Protein AF-A0A1D6I5N0-F1 (afdb_monomer)

Radius of gyration: 16.63 Å; Cα contacts (8 Å, |Δi|>4): 41; chains: 1; bounding box: 41×22×48 Å

Solvent-accessible surface area (backbone atoms only — not comparable to full-atom values): 6029 Å² total; per-residue (Å²): 113,71,64,60,56,51,49,51,54,36,38,55,37,42,53,52,43,53,56,49,72,70,42,91,66,63,79,45,93,53,95,62,36,70,55,56,53,55,49,45,56,52,30,53,60,44,45,72,43,45,65,64,52,48,53,55,53,49,54,50,50,53,54,51,21,68,77,64,78,44,85,81,82,66,100,58,97,73,56,73,75,63,68,77,69,83,59,100,53,94,58,72,81,79,79,79,126

pLDDT: mean 76.11, std 17.7, range [29.7, 95.38]

Mean predicted aligned error: 9.41 Å

Nearest PDB structures (foldseek):
  4j2c-assembly2_C  TM=4.447E-01  e=4.696E+00  Homo sapiens

Structure (mmCIF, N/CA/C/O backbone):
data_AF-A0A1D6I5N0-F1
#
_entry.id   AF-A0A1D6I5N0-F1
#
loop_
_atom_site.group_PDB
_atom_site.id
_atom_site.type_symbol
_atom_site.label_atom_id
_atom_site.label_alt_id
_atom_site.label_comp_id
_atom_site.label_asym_id
_atom_site.label_entity_id
_atom_site.label_seq_id
_atom_site.pdbx_PDB_ins_code
_atom_site.Cartn_x
_atom_site.Cartn_y
_atom_site.Cartn_z
_atom_site.occupancy
_atom_site.B_iso_or_equiv
_atom_site.auth_seq_id
_atom_site.auth_comp_id
_atom_site.auth_asym_id
_atom_site.auth_atom_id
_atom_site.pdbx_PDB_model_num
ATOM 1 N N . MET A 1 1 ? -15.436 -5.577 4.703 1.00 58.94 1 MET A N 1
ATOM 2 C CA . MET A 1 1 ? -14.120 -6.231 4.534 1.00 58.94 1 MET A CA 1
ATOM 3 C C . MET A 1 1 ? -13.232 -5.539 3.495 1.00 58.94 1 MET A C 1
ATOM 5 O O . MET A 1 1 ? -12.026 -5.488 3.687 1.00 58.94 1 MET A O 1
ATOM 9 N N . ASP A 1 2 ? -13.793 -4.877 2.478 1.00 81.75 2 ASP A N 1
ATOM 10 C CA . ASP A 1 2 ? -13.030 -4.269 1.364 1.00 81.75 2 ASP A CA 1
ATOM 11 C C . ASP A 1 2 ? -11.999 -3.187 1.725 1.00 81.75 2 ASP A C 1
ATOM 13 O O . ASP A 1 2 ? -11.142 -2.853 0.914 1.00 81.75 2 ASP A O 1
ATOM 17 N N . ARG A 1 3 ? -12.085 -2.559 2.903 1.00 81.81 3 ARG A N 1
ATOM 18 C CA . ARG A 1 3 ? -11.104 -1.543 3.339 1.00 81.81 3 ARG A CA 1
ATOM 19 C C . ARG A 1 3 ? -9.812 -2.180 3.833 1.00 81.81 3 ARG A C 1
ATOM 21 O O . ARG A 1 3 ? -8.742 -1.744 3.432 1.00 81.81 3 ARG A O 1
ATOM 28 N N . ILE A 1 4 ? -9.939 -3.249 4.618 1.00 80.81 4 ILE A N 1
ATOM 29 C CA . ILE A 1 4 ? -8.804 -4.044 5.092 1.00 80.81 4 ILE A CA 1
ATOM 30 C C . ILE A 1 4 ? -8.102 -4.680 3.891 1.00 80.81 4 ILE A C 1
ATOM 32 O O . ILE A 1 4 ? -6.898 -4.526 3.753 1.00 80.81 4 ILE A O 1
ATOM 36 N N . ASN A 1 5 ? -8.852 -5.272 2.955 1.00 85.06 5 ASN A N 1
ATOM 37 C CA . ASN A 1 5 ? -8.270 -5.852 1.736 1.00 85.06 5 ASN A CA 1
ATOM 38 C C . ASN A 1 5 ? -7.509 -4.816 0.890 1.00 85.06 5 ASN A C 1
ATOM 40 O O . ASN A 1 5 ? -6.444 -5.114 0.361 1.00 85.06 5 ASN A O 1
ATOM 44 N N . ARG A 1 6 ? -8.026 -3.582 0.786 1.00 87.75 6 ARG A N 1
ATOM 45 C CA . ARG A 1 6 ? -7.330 -2.481 0.099 1.00 87.75 6 ARG A CA 1
ATOM 46 C C . ARG A 1 6 ? -6.047 -2.058 0.808 1.00 87.75 6 ARG A C 1
ATOM 48 O O . ARG A 1 6 ? -5.065 -1.776 0.133 1.00 87.75 6 ARG A O 1
ATOM 55 N N . TRP A 1 7 ? -6.065 -2.009 2.136 1.00 86.62 7 TRP A N 1
ATOM 56 C CA . TRP A 1 7 ? -4.880 -1.701 2.930 1.00 86.62 7 TRP A CA 1
ATOM 57 C C . TRP A 1 7 ? -3.824 -2.812 2.822 1.00 86.62 7 TRP A C 1
ATOM 59 O O . TRP A 1 7 ? -2.667 -2.508 2.558 1.00 86.62 7 TRP A O 1
ATOM 69 N N . ILE A 1 8 ? -4.227 -4.087 2.887 1.00 85.56 8 ILE A N 1
ATOM 70 C CA . ILE A 1 8 ? -3.331 -5.236 2.673 1.00 85.56 8 ILE A CA 1
ATOM 71 C C . ILE A 1 8 ? -2.684 -5.168 1.285 1.00 85.56 8 ILE A C 1
ATOM 73 O O . ILE A 1 8 ? -1.467 -5.246 1.181 1.00 85.56 8 ILE A O 1
ATOM 77 N N . ALA A 1 9 ? -3.466 -4.925 0.230 1.00 89.06 9 ALA A N 1
ATOM 78 C CA . ALA A 1 9 ? -2.921 -4.784 -1.121 1.00 89.06 9 ALA A CA 1
ATOM 79 C C . ALA A 1 9 ? -1.950 -3.593 -1.256 1.00 89.06 9 ALA A C 1
ATOM 81 O O . ALA A 1 9 ? -0.992 -3.659 -2.021 1.00 89.06 9 ALA A O 1
ATOM 82 N N . ALA A 1 10 ? -2.176 -2.501 -0.516 1.00 89.75 10 ALA A N 1
ATOM 83 C CA . ALA A 1 10 ? -1.245 -1.375 -0.475 1.00 89.75 10 ALA A CA 1
ATOM 84 C C . ALA A 1 10 ? 0.073 -1.739 0.223 1.00 89.75 10 ALA A C 1
ATOM 86 O O . ALA A 1 10 ? 1.130 -1.327 -0.249 1.00 89.75 10 ALA A O 1
ATOM 87 N N . CYS A 1 11 ? 0.015 -2.543 1.287 1.00 87.44 11 CYS A N 1
ATOM 88 C CA . CYS A 1 11 ? 1.199 -3.092 1.943 1.00 87.44 11 CYS A CA 1
ATOM 89 C C . CYS A 1 11 ? 1.984 -4.052 1.037 1.00 87.44 11 CYS A C 1
ATOM 91 O O . CYS A 1 11 ? 3.210 -4.000 1.015 1.00 87.44 11 CYS A O 1
ATOM 93 N N . ASP A 1 12 ? 1.302 -4.892 0.255 1.00 89.25 12 ASP A N 1
ATOM 94 C CA . ASP A 1 12 ? 1.973 -5.797 -0.686 1.00 89.25 12 ASP A CA 1
ATOM 95 C C . ASP A 1 12 ? 2.702 -5.008 -1.799 1.00 89.25 12 ASP A C 1
ATOM 97 O O . ASP A 1 12 ? 3.817 -5.354 -2.191 1.00 89.25 12 ASP A O 1
ATOM 101 N N . GLU A 1 13 ? 2.120 -3.899 -2.276 1.00 92.25 13 GLU A N 1
ATOM 102 C CA . GLU A 1 13 ? 2.794 -2.988 -3.217 1.00 92.25 13 GLU A CA 1
ATOM 103 C C . GLU A 1 13 ? 3.940 -2.186 -2.570 1.00 92.25 13 GLU A C 1
ATOM 105 O O . GLU A 1 13 ? 4.906 -1.867 -3.264 1.00 92.25 13 GLU A O 1
ATOM 110 N N . GLU A 1 14 ? 3.865 -1.867 -1.270 1.00 89.69 14 GLU A N 1
ATOM 111 C CA . GLU A 1 14 ? 4.978 -1.268 -0.511 1.00 89.69 14 GLU A CA 1
ATOM 112 C C . GLU A 1 14 ? 6.185 -2.212 -0.485 1.00 89.69 14 GLU A C 1
ATOM 114 O O . GLU A 1 14 ? 7.283 -1.811 -0.871 1.00 89.69 14 GLU A O 1
ATOM 119 N N . ALA A 1 15 ? 5.966 -3.479 -0.118 1.00 88.12 15 ALA A N 1
ATOM 120 C CA . ALA A 1 15 ? 7.009 -4.502 -0.081 1.00 88.12 15 ALA A CA 1
ATOM 121 C C . ALA A 1 15 ? 7.643 -4.723 -1.462 1.00 88.12 15 ALA A C 1
ATOM 123 O O . ALA A 1 15 ? 8.866 -4.715 -1.602 1.00 88.12 15 ALA A O 1
ATOM 124 N N . TRP A 1 16 ? 6.817 -4.823 -2.509 1.00 93.19 16 TRP A N 1
ATOM 125 C CA . TRP A 1 16 ? 7.320 -4.938 -3.877 1.00 93.19 16 TRP A CA 1
ATOM 126 C C . TRP A 1 16 ? 8.160 -3.718 -4.296 1.00 93.19 16 TRP A C 1
ATOM 128 O O . TRP A 1 16 ? 9.176 -3.866 -4.975 1.00 93.19 16 TRP A O 1
ATOM 138 N N . LEU A 1 17 ? 7.753 -2.503 -3.909 1.00 92.38 17 LEU A N 1
ATOM 139 C CA . LEU A 1 17 ? 8.487 -1.276 -4.227 1.00 92.38 17 LEU A CA 1
ATOM 140 C C . LEU A 1 17 ? 9.838 -1.204 -3.497 1.00 92.38 17 LEU A C 1
ATOM 142 O O . LEU A 1 17 ? 10.809 -0.730 -4.088 1.00 92.38 17 LEU A O 1
ATOM 146 N N . GLU A 1 18 ? 9.902 -1.657 -2.244 1.00 90.25 18 GLU A N 1
ATOM 147 C CA . GLU A 1 18 ? 11.133 -1.775 -1.451 1.00 90.25 18 GLU A CA 1
ATOM 148 C C . GLU A 1 18 ? 12.136 -2.707 -2.151 1.00 90.25 18 GLU A C 1
ATOM 150 O O . GLU A 1 18 ? 13.247 -2.280 -2.474 1.00 90.25 18 GLU A O 1
ATOM 155 N N . GLU A 1 19 ? 11.714 -3.931 -2.491 1.00 90.06 19 GLU A N 1
ATOM 156 C CA . GLU A 1 19 ? 12.528 -4.902 -3.238 1.00 90.06 19 GLU A CA 1
ATOM 157 C C . GLU A 1 19 ? 12.990 -4.332 -4.584 1.00 90.06 19 GLU A C 1
ATOM 159 O O . GLU A 1 19 ? 14.168 -4.402 -4.942 1.00 90.06 19 GLU A O 1
ATOM 164 N N . TYR A 1 20 ? 12.071 -3.702 -5.321 1.00 90.31 20 TYR A N 1
ATOM 165 C CA . TYR A 1 20 ? 12.379 -3.088 -6.605 1.00 90.31 20 TYR A CA 1
ATOM 166 C C . TYR A 1 20 ? 13.423 -1.977 -6.478 1.00 90.31 20 TYR A C 1
ATOM 168 O O . TYR A 1 20 ? 14.311 -1.887 -7.320 1.00 90.31 20 TYR A O 1
ATOM 176 N N . ASN A 1 21 ? 13.353 -1.130 -5.446 1.00 90.19 21 ASN A N 1
ATOM 177 C CA . ASN A 1 21 ? 14.314 -0.042 -5.242 1.00 90.19 21 ASN A CA 1
ATOM 178 C C . ASN A 1 21 ? 15.731 -0.546 -4.924 1.00 90.19 21 ASN A C 1
ATOM 180 O O . ASN A 1 21 ? 16.688 0.169 -5.224 1.00 90.19 21 ASN A O 1
ATOM 184 N N . GLN A 1 22 ? 15.859 -1.747 -4.355 1.00 90.94 22 GLN A N 1
ATOM 185 C CA . GLN A 1 22 ? 17.140 -2.388 -4.046 1.00 90.94 22 GLN A CA 1
ATOM 186 C C . GLN A 1 22 ? 17.749 -3.132 -5.249 1.00 90.94 22 GLN A C 1
ATOM 188 O O . GLN A 1 22 ? 18.939 -3.445 -5.228 1.00 90.94 22 GLN A O 1
ATOM 193 N N . ASP A 1 23 ? 16.978 -3.389 -6.313 1.00 88.81 23 ASP A N 1
ATOM 194 C CA . ASP A 1 23 ? 17.465 -4.098 -7.499 1.00 88.81 23 ASP A CA 1
ATOM 195 C C . ASP A 1 23 ? 18.482 -3.248 -8.301 1.00 88.81 23 ASP A C 1
ATOM 197 O O . ASP A 1 23 ? 18.121 -2.220 -8.889 1.00 88.81 23 ASP A O 1
ATOM 201 N N . PRO A 1 24 ? 19.754 -3.680 -8.429 1.00 85.94 24 PRO A N 1
ATOM 202 C CA . PRO A 1 24 ? 20.755 -2.966 -9.223 1.00 85.94 24 PRO A CA 1
ATOM 203 C C . PRO A 1 24 ? 20.438 -2.945 -10.729 1.00 85.94 24 PRO A C 1
ATOM 205 O O . PRO A 1 24 ? 20.960 -2.104 -11.462 1.00 85.94 24 PRO A O 1
ATOM 208 N N . LYS A 1 25 ? 19.574 -3.842 -11.223 1.00 84.38 25 LYS A N 1
ATOM 209 C CA . LYS A 1 25 ? 19.160 -3.933 -12.634 1.00 84.38 25 LYS A CA 1
ATOM 210 C C . LYS A 1 25 ? 17.895 -3.132 -12.946 1.00 84.38 25 LYS A C 1
ATOM 212 O O . LYS A 1 25 ? 17.411 -3.181 -14.084 1.00 84.38 25 LYS A O 1
ATOM 217 N N . ARG A 1 26 ? 17.395 -2.340 -11.991 1.00 82.31 26 ARG A N 1
ATOM 218 C CA . ARG A 1 26 ? 16.165 -1.537 -12.090 1.00 82.31 26 ARG A CA 1
ATOM 219 C C . ARG A 1 26 ? 16.067 -0.650 -13.333 1.00 82.31 26 ARG A C 1
ATOM 221 O O . ARG A 1 26 ? 14.976 -0.408 -13.843 1.00 82.31 26 ARG A O 1
ATOM 228 N N . TYR A 1 27 ? 17.203 -0.163 -13.818 1.00 79.56 27 TYR A N 1
ATOM 229 C CA . TYR A 1 27 ? 17.294 0.713 -14.989 1.00 79.56 27 TYR A CA 1
ATOM 230 C C . TYR A 1 27 ? 17.842 0.018 -16.239 1.00 79.56 27 TYR A C 1
ATOM 232 O O . TYR A 1 27 ? 18.227 0.685 -17.197 1.00 79.56 27 TYR A O 1
ATOM 240 N N . SER A 1 28 ? 17.893 -1.316 -16.255 1.00 79.62 28 SER A N 1
ATOM 241 C CA . SER A 1 28 ? 18.328 -2.049 -17.442 1.00 79.62 28 SER A CA 1
ATOM 242 C C . SER A 1 28 ? 17.427 -1.718 -18.639 1.00 79.62 28 SER A C 1
ATOM 244 O O . SER A 1 28 ? 16.203 -1.736 -18.537 1.00 79.62 28 SER A O 1
ATOM 246 N N . ALA A 1 29 ? 18.018 -1.425 -19.800 1.00 71.06 29 ALA A N 1
ATOM 247 C CA . ALA A 1 29 ? 17.293 -1.068 -21.028 1.00 71.06 29 ALA A CA 1
ATOM 248 C C . ALA A 1 29 ? 16.634 -2.284 -21.725 1.00 71.06 29 ALA A C 1
ATOM 250 O O . ALA A 1 29 ? 16.468 -2.311 -22.944 1.00 71.06 29 ALA A O 1
ATOM 251 N N . GLY A 1 30 ? 16.290 -3.324 -20.960 1.00 77.19 30 GLY A N 1
ATOM 252 C CA . GLY A 1 30 ? 15.672 -4.545 -21.463 1.00 77.19 30 GLY A CA 1
ATOM 253 C C . GLY A 1 30 ? 14.196 -4.361 -21.831 1.00 77.19 30 GLY A C 1
ATOM 254 O O . GLY A 1 30 ? 13.505 -3.455 -21.352 1.00 77.19 30 GLY A O 1
ATOM 255 N N . ARG A 1 31 ? 13.673 -5.271 -22.664 1.00 78.12 31 ARG A N 1
ATOM 256 C CA . ARG A 1 31 ? 12.230 -5.349 -22.945 1.00 78.12 31 ARG A CA 1
ATOM 257 C C . ARG A 1 31 ? 11.477 -5.574 -21.627 1.00 78.12 31 ARG A C 1
ATOM 259 O O . ARG A 1 31 ? 11.699 -6.575 -20.962 1.00 78.12 31 ARG A O 1
ATOM 266 N N . GLY A 1 32 ? 10.606 -4.631 -21.259 1.00 81.88 32 GLY A N 1
ATOM 267 C CA . GLY A 1 32 ? 9.790 -4.690 -20.036 1.00 81.88 32 GLY A CA 1
ATOM 268 C C . GLY A 1 32 ? 10.186 -3.713 -18.920 1.00 81.88 32 GLY A C 1
ATOM 269 O O . GLY A 1 32 ? 9.391 -3.503 -18.009 1.00 81.88 32 GLY A O 1
ATOM 270 N N . ALA A 1 33 ? 11.331 -3.026 -19.010 1.00 85.81 33 ALA A N 1
ATOM 271 C CA . ALA A 1 33 ? 11.774 -2.087 -17.967 1.00 85.81 33 ALA A CA 1
ATOM 272 C C . ALA A 1 33 ? 10.778 -0.938 -17.705 1.00 85.81 33 ALA A C 1
ATOM 274 O O . ALA A 1 33 ? 10.498 -0.577 -16.563 1.00 85.81 33 ALA A O 1
ATOM 275 N N . HIS A 1 34 ? 10.156 -0.412 -18.763 1.00 88.44 34 HIS A N 1
ATOM 276 C CA . HIS A 1 34 ? 9.132 0.632 -18.658 1.00 88.44 34 HIS A CA 1
ATOM 277 C C . HIS A 1 34 ? 7.865 0.175 -17.905 1.00 88.44 34 HIS A C 1
ATOM 279 O O . HIS A 1 34 ? 7.177 1.007 -17.315 1.00 88.44 34 HIS A O 1
ATOM 285 N N . ILE A 1 35 ? 7.556 -1.129 -17.894 1.00 91.38 35 ILE A N 1
ATOM 286 C CA . ILE A 1 35 ? 6.408 -1.690 -17.164 1.00 91.38 35 ILE A CA 1
ATOM 287 C C . ILE A 1 35 ? 6.677 -1.609 -15.663 1.00 91.38 35 ILE A C 1
ATOM 289 O O . ILE A 1 35 ? 5.845 -1.090 -14.917 1.00 91.38 35 ILE A O 1
ATOM 293 N N . ASN A 1 36 ? 7.866 -2.042 -15.238 1.00 90.88 36 ASN A N 1
ATOM 294 C CA . ASN A 1 36 ? 8.283 -1.974 -13.841 1.00 90.88 36 ASN A CA 1
ATOM 295 C C . ASN A 1 36 ? 8.388 -0.522 -13.359 1.00 90.88 36 ASN A C 1
ATOM 297 O O . ASN A 1 36 ? 7.905 -0.202 -12.277 1.00 90.88 36 ASN A O 1
ATOM 301 N N . LEU A 1 37 ? 8.906 0.388 -14.193 1.00 91.12 37 LEU A N 1
ATOM 302 C CA . LEU A 1 37 ? 8.911 1.825 -13.891 1.00 91.12 37 LEU A CA 1
ATOM 303 C C . LEU A 1 37 ? 7.490 2.380 -13.696 1.00 91.12 37 LEU A C 1
ATOM 305 O O . LEU A 1 37 ? 7.242 3.105 -12.734 1.00 91.12 37 LEU A O 1
ATOM 309 N N . LYS A 1 38 ? 6.537 2.003 -14.558 1.00 93.06 38 LYS A N 1
ATOM 310 C CA . LYS A 1 38 ? 5.135 2.429 -14.438 1.00 93.06 38 LYS A CA 1
ATOM 311 C C . LYS A 1 38 ? 4.454 1.853 -13.193 1.00 93.06 38 LYS A C 1
ATOM 313 O O . LYS A 1 38 ? 3.643 2.547 -12.579 1.00 93.06 38 LYS A O 1
ATOM 318 N N . ARG A 1 39 ? 4.760 0.606 -12.814 1.00 94.94 39 ARG A N 1
ATOM 319 C CA . ARG A 1 39 ? 4.267 0.002 -11.565 1.00 94.94 39 ARG A CA 1
ATOM 320 C C . ARG A 1 39 ? 4.846 0.716 -10.348 1.00 94.94 39 ARG A C 1
ATOM 322 O O . ARG A 1 39 ? 4.076 1.096 -9.477 1.00 94.94 39 ARG A O 1
ATOM 329 N N . ALA A 1 40 ? 6.149 0.990 -10.336 1.00 94.12 40 ALA A N 1
ATOM 330 C CA . ALA A 1 40 ? 6.809 1.698 -9.241 1.00 94.12 40 ALA A CA 1
ATOM 331 C C . ALA A 1 40 ? 6.217 3.085 -8.993 1.00 94.12 40 ALA A C 1
ATOM 333 O O . ALA A 1 40 ? 6.000 3.465 -7.846 1.00 94.12 40 ALA A O 1
ATOM 334 N N . GLU A 1 41 ? 5.883 3.820 -10.052 1.00 95.38 41 GLU A N 1
ATOM 335 C CA . GLU A 1 41 ? 5.232 5.119 -9.894 1.00 95.38 41 GLU A CA 1
ATOM 336 C C . GLU A 1 41 ? 3.839 5.001 -9.259 1.00 95.38 41 GLU A C 1
ATOM 338 O O . GLU A 1 41 ? 3.499 5.735 -8.330 1.00 95.38 41 GLU A O 1
ATOM 343 N N . LYS A 1 42 ? 3.042 4.018 -9.691 1.00 95.25 42 LYS A N 1
ATOM 344 C CA . LYS A 1 42 ? 1.740 3.739 -9.071 1.00 95.25 42 LYS A CA 1
ATOM 345 C C . LYS A 1 42 ? 1.878 3.300 -7.612 1.00 95.25 42 LYS A C 1
ATOM 347 O O . LYS A 1 42 ? 1.104 3.767 -6.777 1.00 95.25 42 LYS A O 1
ATOM 352 N N . ALA A 1 43 ? 2.854 2.443 -7.315 1.00 93.69 43 ALA A N 1
ATOM 353 C CA . ALA A 1 43 ? 3.126 1.955 -5.970 1.00 93.69 43 ALA A CA 1
ATOM 354 C C . ALA A 1 43 ? 3.480 3.115 -5.031 1.00 93.69 43 ALA A C 1
ATOM 356 O O . ALA A 1 43 ? 2.870 3.237 -3.978 1.00 93.69 43 ALA A O 1
ATOM 357 N N . ARG A 1 44 ? 4.336 4.062 -5.444 1.00 93.75 44 ARG A N 1
ATOM 358 C CA . ARG A 1 44 ? 4.661 5.262 -4.641 1.00 93.75 44 ARG A CA 1
ATOM 359 C C . ARG A 1 44 ? 3.430 6.086 -4.269 1.00 93.75 44 ARG A C 1
ATOM 361 O O . ARG A 1 44 ? 3.286 6.515 -3.125 1.00 93.75 44 ARG A O 1
ATOM 368 N N . ILE A 1 45 ? 2.524 6.298 -5.225 1.00 94.44 45 ILE A N 1
ATOM 369 C CA . ILE A 1 45 ? 1.271 7.026 -4.981 1.00 94.44 45 ILE A CA 1
ATOM 370 C C . ILE A 1 45 ? 0.388 6.268 -3.983 1.00 94.44 45 ILE A C 1
ATOM 372 O O . ILE A 1 45 ? -0.279 6.898 -3.159 1.00 94.44 45 ILE A O 1
ATOM 376 N N . LEU A 1 46 ? 0.358 4.937 -4.066 1.00 91.25 46 LEU A N 1
ATOM 377 C CA . LEU A 1 46 ? -0.424 4.086 -3.174 1.00 91.25 46 LEU A CA 1
ATOM 378 C C . LEU A 1 46 ? 0.168 4.044 -1.759 1.00 91.25 46 LEU A C 1
ATOM 380 O O . LEU A 1 46 ? -0.573 4.266 -0.805 1.00 91.25 46 LEU A O 1
ATOM 384 N N . VAL A 1 47 ? 1.487 3.877 -1.633 1.00 88.44 47 VAL A N 1
ATOM 385 C CA . VAL A 1 47 ? 2.231 3.904 -0.363 1.00 88.44 47 VAL A CA 1
ATOM 386 C C . VAL A 1 47 ? 1.989 5.214 0.379 1.00 88.44 47 VAL A C 1
ATOM 388 O O . VAL A 1 47 ? 1.642 5.212 1.557 1.00 88.44 47 VAL A O 1
ATOM 391 N N . ARG A 1 48 ? 2.006 6.351 -0.330 1.00 89.00 48 ARG A N 1
ATOM 392 C CA . ARG A 1 48 ? 1.694 7.661 0.267 1.00 89.00 48 ARG A CA 1
ATOM 393 C C . ARG A 1 48 ? 0.286 7.744 0.877 1.00 89.00 48 ARG A C 1
ATOM 395 O O . ARG A 1 48 ? 0.036 8.603 1.716 1.00 89.00 48 ARG A O 1
ATOM 402 N N . LYS A 1 49 ? -0.653 6.892 0.453 1.00 90.12 49 LYS A N 1
ATOM 403 C CA . LYS A 1 49 ? -2.027 6.852 0.982 1.00 90.12 49 LYS A CA 1
ATOM 404 C C . LYS A 1 49 ? -2.185 5.908 2.175 1.00 90.12 49 LYS A C 1
ATOM 406 O O . LYS A 1 49 ? -3.213 5.999 2.845 1.00 90.12 49 LYS A O 1
ATOM 411 N N . ILE A 1 50 ? -1.212 5.042 2.459 1.00 86.00 50 ILE A N 1
ATOM 412 C CA . ILE A 1 50 ? -1.284 4.061 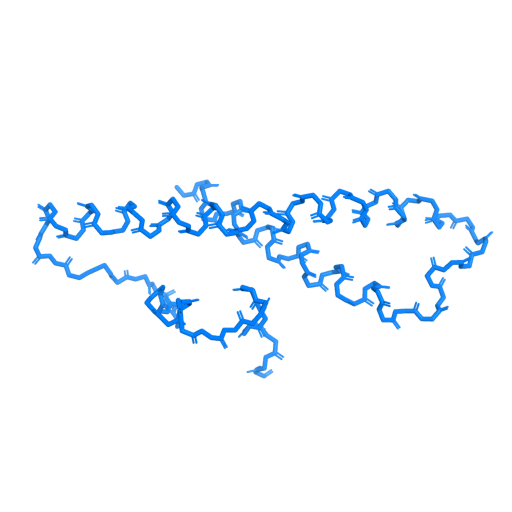3.552 1.00 86.00 50 ILE A CA 1
ATOM 413 C C . ILE A 1 50 ? -1.622 4.711 4.908 1.00 86.00 50 ILE A C 1
ATOM 415 O O . ILE A 1 50 ? -2.568 4.223 5.529 1.00 86.00 50 ILE A O 1
ATOM 419 N N . PRO A 1 51 ? -0.988 5.827 5.340 1.00 85.81 51 PRO A N 1
ATOM 420 C CA . PRO A 1 51 ? -1.331 6.473 6.611 1.00 85.81 51 PRO A CA 1
ATOM 421 C C . PRO A 1 51 ? -2.823 6.810 6.717 1.00 85.81 51 PRO A C 1
ATOM 423 O O . PRO A 1 51 ? -3.486 6.436 7.675 1.00 85.81 51 PRO A O 1
ATOM 426 N N . SER A 1 52 ? -3.400 7.394 5.662 1.00 87.75 52 SER A N 1
ATOM 427 C CA . SER A 1 52 ? -4.826 7.748 5.652 1.00 87.75 52 SER A CA 1
ATOM 428 C C . SER A 1 52 ? -5.766 6.535 5.696 1.00 87.75 52 SER A C 1
ATOM 430 O O . SER A 1 52 ? -6.862 6.620 6.247 1.00 87.75 52 SER A O 1
ATOM 432 N N . MET A 1 53 ? -5.360 5.398 5.117 1.00 86.69 53 MET A N 1
ATOM 433 C CA . MET A 1 53 ? -6.137 4.156 5.187 1.00 86.69 53 MET A CA 1
ATOM 434 C C . MET A 1 53 ? -6.104 3.568 6.596 1.00 86.69 53 MET A C 1
ATOM 436 O O . MET A 1 53 ? -7.129 3.101 7.087 1.00 86.69 53 MET A O 1
ATOM 440 N N . VAL A 1 54 ? -4.939 3.618 7.240 1.00 83.38 54 VAL A N 1
ATOM 441 C CA . VAL A 1 54 ? -4.747 3.208 8.631 1.00 83.38 54 VAL A CA 1
ATOM 442 C C . VAL A 1 54 ? -5.590 4.062 9.570 1.00 83.38 54 VAL A C 1
ATOM 444 O O . VAL A 1 54 ? -6.339 3.504 10.368 1.00 83.38 54 VAL A O 1
ATOM 447 N N . ASP A 1 55 ? -5.548 5.386 9.432 1.00 83.62 55 ASP A N 1
ATOM 448 C CA . ASP A 1 55 ? -6.325 6.297 10.275 1.00 83.62 55 ASP A CA 1
ATOM 449 C C . ASP A 1 55 ? -7.835 6.017 10.168 1.00 83.62 55 ASP A C 1
ATOM 451 O O . ASP A 1 55 ? -8.541 5.964 11.176 1.00 83.62 55 ASP A O 1
ATOM 455 N N . ASP A 1 56 ? -8.353 5.772 8.957 1.00 86.94 56 ASP A N 1
ATOM 456 C CA . ASP A 1 56 ? -9.759 5.385 8.752 1.00 86.9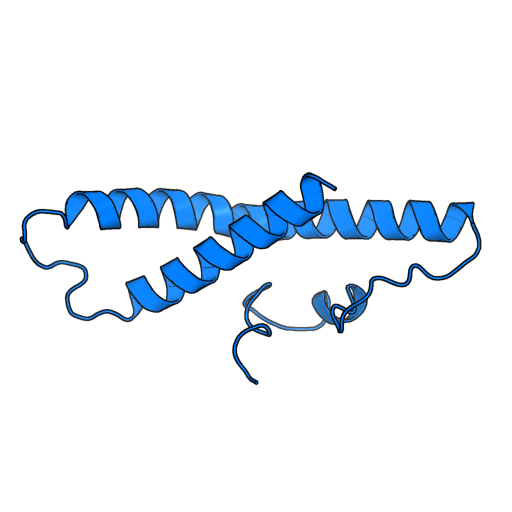4 56 ASP A CA 1
ATOM 457 C C . ASP A 1 56 ? -10.090 4.037 9.418 1.00 86.94 56 ASP A C 1
ATOM 459 O O . ASP A 1 56 ? -11.159 3.899 10.017 1.00 86.94 56 ASP A O 1
ATOM 463 N N . LEU A 1 57 ? -9.191 3.04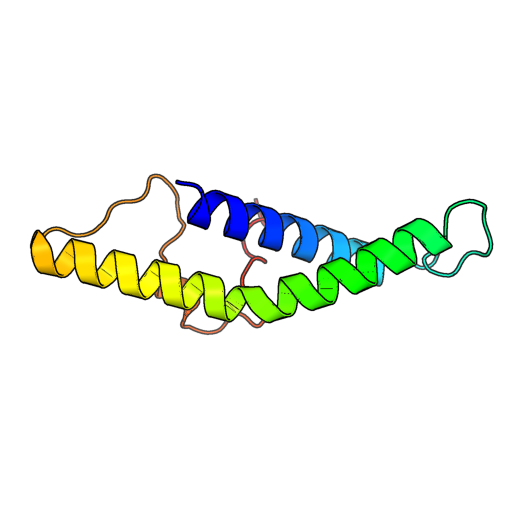9 9.360 1.00 84.88 57 LEU A N 1
ATOM 464 C CA . LEU A 1 57 ? -9.375 1.755 10.030 1.00 84.88 57 LEU A CA 1
ATOM 465 C C . LEU A 1 57 ? -9.361 1.894 11.559 1.00 84.88 57 LEU A C 1
ATOM 467 O O . LEU A 1 57 ? -10.228 1.327 12.229 1.00 84.88 57 LEU A O 1
ATOM 471 N N . ILE A 1 58 ? -8.434 2.680 12.106 1.00 83.25 58 ILE A N 1
ATOM 472 C CA . ILE A 1 58 ? -8.319 2.954 13.542 1.00 83.25 58 ILE A CA 1
ATOM 473 C C . ILE A 1 58 ? -9.583 3.654 14.051 1.00 83.25 58 ILE A C 1
ATOM 475 O O . ILE A 1 58 ? -10.223 3.171 14.984 1.00 83.25 58 ILE A O 1
ATOM 479 N N . ASN A 1 59 ? -10.009 4.735 13.393 1.00 85.06 59 ASN A N 1
ATOM 480 C CA . ASN A 1 59 ? -11.196 5.498 13.791 1.00 85.06 59 ASN A CA 1
ATOM 481 C C . ASN A 1 59 ? -12.469 4.64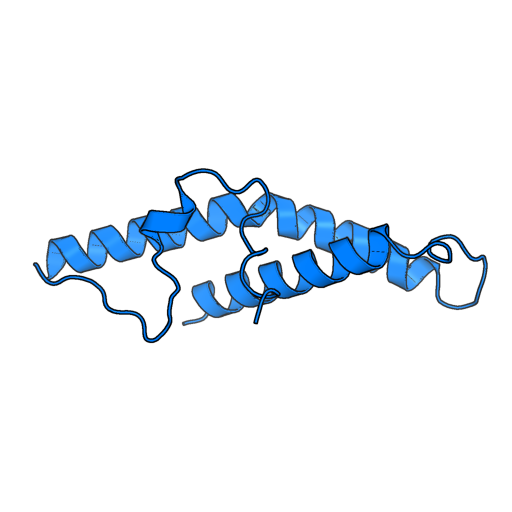1 13.798 1.00 85.06 59 ASN A C 1
ATOM 483 O O . ASN A 1 59 ? -13.304 4.756 14.696 1.00 85.06 59 ASN A O 1
ATOM 487 N N . ARG A 1 60 ? -12.618 3.740 12.822 1.00 83.00 60 ARG A N 1
ATOM 488 C CA . ARG A 1 60 ? -13.743 2.792 12.778 1.00 83.00 60 ARG A CA 1
ATOM 489 C C . ARG A 1 60 ? -13.691 1.777 13.904 1.00 83.00 60 ARG A C 1
ATOM 491 O O . ARG A 1 60 ? -14.738 1.442 14.453 1.00 83.00 60 ARG A O 1
ATOM 498 N N . THR A 1 61 ? -12.496 1.283 14.209 1.00 81.44 61 THR A N 1
ATOM 499 C CA . THR A 1 61 ? -12.277 0.316 15.284 1.00 81.44 61 THR A CA 1
ATOM 500 C C . THR A 1 61 ? -12.655 0.945 16.620 1.00 81.44 61 THR A C 1
ATOM 502 O O . THR A 1 61 ? -13.530 0.418 17.299 1.00 81.44 61 THR A O 1
ATOM 505 N N . PHE A 1 62 ? -12.149 2.146 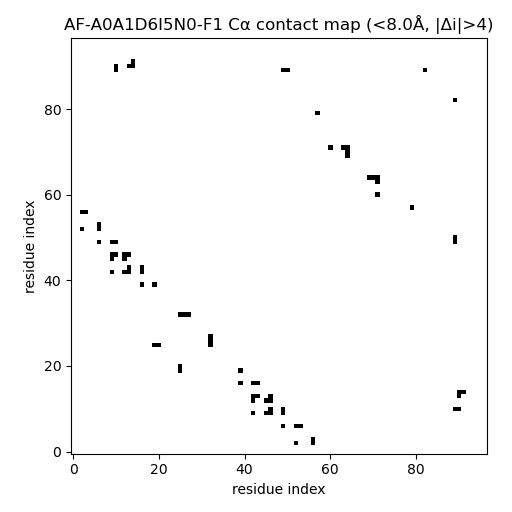16.914 1.00 81.06 62 PHE A N 1
ATOM 506 C CA . PHE A 1 62 ? -12.535 2.898 18.111 1.00 81.06 62 PHE A CA 1
ATOM 507 C C . PHE A 1 62 ? -14.038 3.175 18.180 1.00 81.06 62 PHE A C 1
ATOM 509 O O . PHE A 1 62 ? -14.660 2.978 19.222 1.00 81.06 62 PHE A O 1
ATOM 516 N N . ALA A 1 63 ? -14.657 3.600 17.073 1.00 84.38 63 ALA A N 1
ATOM 517 C CA . ALA A 1 63 ? -16.100 3.821 17.038 1.00 84.38 63 ALA A CA 1
ATOM 518 C C . ALA A 1 63 ? -16.887 2.534 17.347 1.00 84.38 63 ALA A C 1
ATOM 520 O O . ALA A 1 63 ? -17.900 2.580 18.044 1.00 84.38 63 ALA A O 1
ATOM 521 N N . TRP A 1 64 ? -16.420 1.383 16.855 1.00 84.19 64 TRP A N 1
ATOM 522 C CA . TRP A 1 64 ? -17.038 0.085 17.110 1.00 84.19 64 TRP A CA 1
ATOM 523 C C . TRP A 1 64 ? -16.877 -0.365 18.567 1.00 84.19 64 TRP A C 1
ATOM 525 O O . TRP A 1 64 ? -17.860 -0.824 19.156 1.00 84.19 64 TRP A O 1
ATOM 535 N N . GLU A 1 65 ? -15.681 -0.204 19.142 1.00 82.56 65 GLU A N 1
ATOM 536 C CA . GLU A 1 65 ? -15.374 -0.528 20.541 1.00 82.56 65 GLU A CA 1
ATOM 537 C C . GLU A 1 65 ? -16.215 0.317 21.496 1.00 82.56 65 GLU A C 1
ATOM 539 O O . GLU A 1 65 ? -16.895 -0.229 22.366 1.00 82.56 65 GLU A O 1
ATOM 544 N N . ASN A 1 66 ? -16.257 1.634 21.270 1.00 83.44 66 ASN A N 1
ATOM 545 C CA . ASN A 1 66 ? -17.031 2.573 22.080 1.00 83.44 66 ASN A CA 1
ATOM 546 C C . ASN A 1 66 ? -18.532 2.253 22.058 1.00 83.44 66 ASN A C 1
ATOM 548 O O . ASN A 1 66 ? -19.192 2.322 23.091 1.00 83.44 66 ASN A O 1
ATOM 552 N N . ALA A 1 67 ? -19.080 1.858 20.903 1.00 86.19 67 ALA A N 1
ATOM 553 C CA . ALA A 1 67 ? -20.496 1.498 20.796 1.00 86.19 67 ALA A CA 1
ATOM 554 C C . ALA A 1 67 ? -20.850 0.176 21.498 1.00 86.19 67 ALA A C 1
ATOM 556 O O . ALA A 1 67 ? -22.012 -0.043 21.835 1.00 86.19 67 ALA A O 1
ATOM 557 N N 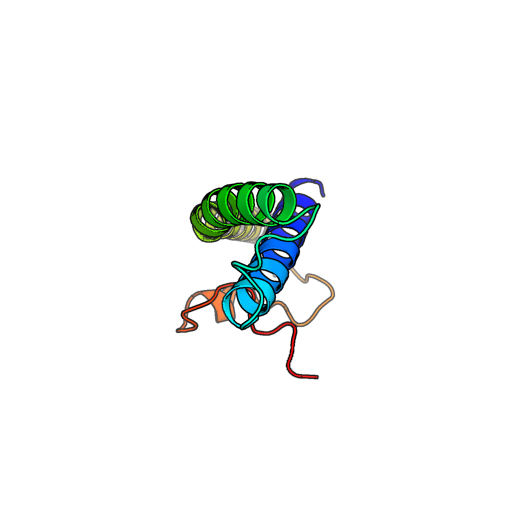. ARG A 1 68 ? -19.888 -0.738 21.670 1.00 82.69 68 ARG A N 1
ATOM 558 C CA . ARG A 1 68 ? -20.135 -2.096 22.189 1.00 82.69 68 ARG A CA 1
ATOM 559 C C . ARG A 1 68 ? -19.551 -2.343 23.571 1.00 82.69 68 ARG A C 1
ATOM 561 O O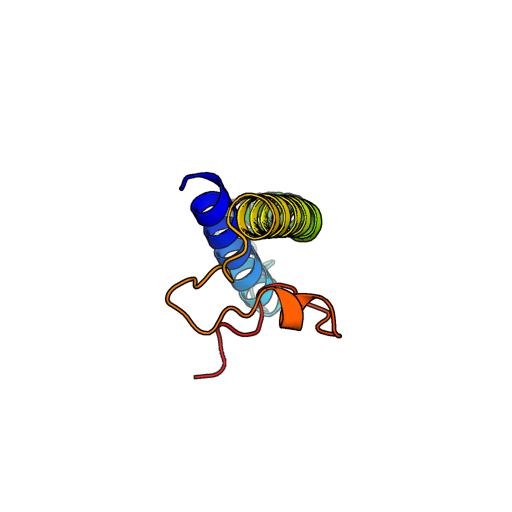 . ARG A 1 68 ? -19.833 -3.394 24.143 1.00 82.69 68 ARG A O 1
ATOM 568 N N . ASN A 1 69 ? -18.762 -1.399 24.083 1.00 79.00 69 ASN A N 1
ATOM 569 C CA . ASN A 1 69 ? -17.992 -1.503 25.319 1.00 79.00 69 ASN A CA 1
ATOM 570 C C . ASN A 1 69 ? -17.217 -2.833 25.409 1.00 79.00 69 ASN A C 1
ATOM 572 O O . ASN A 1 69 ? -17.180 -3.499 26.443 1.00 79.00 69 ASN A O 1
ATOM 576 N N . LYS A 1 70 ? -16.674 -3.267 24.266 1.00 74.56 70 LYS A N 1
ATOM 577 C CA . LYS A 1 70 ? -15.899 -4.499 24.104 1.00 74.56 70 LYS A CA 1
ATOM 578 C C . LYS A 1 70 ? -14.667 -4.189 23.259 1.00 74.56 70 LYS A C 1
ATOM 580 O O . LYS A 1 70 ? -14.827 -3.508 22.245 1.00 74.56 70 LYS A O 1
ATOM 585 N N . PRO A 1 71 ? -13.482 -4.699 23.634 1.00 68.62 71 PRO A N 1
ATOM 586 C CA . PRO A 1 71 ? -12.291 -4.544 22.814 1.00 68.62 71 PRO A CA 1
ATOM 587 C C . PRO A 1 71 ? -12.485 -5.258 21.475 1.00 68.62 71 PRO A C 1
ATOM 589 O O . PRO A 1 71 ? -13.074 -6.344 21.408 1.00 68.62 71 PRO A O 1
ATOM 592 N N . PHE A 1 72 ? -12.003 -4.639 20.406 1.00 62.72 72 PHE A N 1
ATOM 593 C CA . PHE A 1 72 ? -11.997 -5.225 19.081 1.00 62.72 72 PHE A CA 1
ATOM 594 C C . PHE A 1 72 ? -10.845 -6.227 18.994 1.00 62.72 72 PHE A C 1
ATOM 596 O O . PHE A 1 72 ? -9.674 -5.862 19.047 1.00 62.72 72 PHE A O 1
ATOM 603 N N . LEU A 1 73 ? -11.187 -7.508 18.871 1.00 60.38 73 LEU A N 1
ATOM 604 C CA . LEU A 1 73 ? -10.236 -8.588 18.625 1.00 60.38 73 LEU A CA 1
ATOM 605 C C . LEU A 1 73 ? -10.239 -8.891 17.126 1.00 60.38 73 LEU A C 1
ATOM 607 O O . LEU A 1 73 ? -11.228 -9.393 16.594 1.00 60.38 73 LEU A O 1
ATOM 611 N N . TYR A 1 74 ? -9.144 -8.563 16.446 1.00 58.78 74 TYR A N 1
ATOM 612 C CA . TYR A 1 74 ? -8.866 -9.053 15.099 1.00 58.78 74 TYR A CA 1
ATOM 613 C C . TYR A 1 74 ? -7.936 -10.265 15.211 1.00 58.78 74 TYR A C 1
ATOM 615 O O . TYR A 1 74 ? -6.918 -10.180 15.895 1.00 58.78 74 TYR A O 1
ATOM 623 N N . ASP A 1 75 ? -8.281 -11.383 14.567 1.00 50.38 75 ASP A N 1
ATOM 624 C CA . ASP A 1 75 ? -7.475 -12.613 14.569 1.00 50.38 75 ASP A CA 1
ATOM 625 C C . ASP A 1 75 ? -6.143 -12.388 13.832 1.00 50.38 75 ASP A C 1
ATOM 627 O O . ASP A 1 75 ? -6.023 -12.556 12.617 1.00 50.38 75 ASP A O 1
ATOM 631 N N . GLY A 1 76 ? -5.128 -11.958 14.578 1.00 53.91 76 GLY A N 1
ATOM 632 C CA . GLY A 1 76 ? -3.752 -11.806 14.118 1.00 53.91 76 GLY A CA 1
ATOM 633 C C . GLY A 1 76 ? -2.975 -10.776 14.949 1.00 53.91 76 GLY A C 1
ATOM 634 O O . GLY A 1 76 ? -3.584 -9.870 15.511 1.00 53.91 76 GLY A O 1
ATOM 635 N N . PRO A 1 77 ? -1.631 -10.862 15.020 1.00 45.81 77 PRO A N 1
ATOM 636 C CA . PRO A 1 77 ? -0.767 -9.977 15.821 1.00 45.81 77 PRO A CA 1
ATOM 637 C C . PRO A 1 77 ? -0.663 -8.531 15.286 1.00 45.81 77 PRO A C 1
ATOM 639 O O . PRO A 1 77 ? 0.350 -7.857 15.461 1.00 45.81 77 PRO A O 1
ATOM 642 N N . LEU A 1 78 ? -1.704 -8.036 14.619 1.00 53.12 78 LEU A N 1
ATOM 643 C CA . LEU A 1 78 ? -1.853 -6.644 14.221 1.00 53.12 78 LEU A CA 1
ATOM 644 C C . LEU A 1 78 ? -2.530 -5.882 15.357 1.00 53.12 78 LEU A C 1
ATOM 646 O O . LEU A 1 78 ? -3.717 -5.563 15.308 1.00 53.12 78 LEU A O 1
ATOM 650 N N . ASP A 1 79 ? -1.751 -5.590 16.395 1.00 54.97 79 ASP A N 1
ATOM 651 C CA . ASP A 1 79 ? -2.139 -4.577 17.366 1.00 54.97 79 ASP A CA 1
ATOM 652 C C . ASP A 1 79 ? -2.082 -3.210 16.673 1.00 54.97 79 ASP A C 1
ATOM 654 O O . ASP A 1 79 ? -1.020 -2.599 16.532 1.00 54.97 79 ASP A O 1
ATOM 658 N N . LEU A 1 80 ? -3.237 -2.734 16.202 1.00 55.62 80 LEU A N 1
ATOM 659 C CA . LEU A 1 80 ? -3.376 -1.419 15.574 1.00 55.62 80 LEU A CA 1
ATOM 660 C C . LEU A 1 80 ? -2.880 -0.286 16.495 1.00 55.62 80 LEU A C 1
ATOM 662 O O . LEU A 1 80 ? -2.513 0.777 15.998 1.00 55.62 80 LEU A O 1
ATOM 666 N N . ARG A 1 81 ? -2.802 -0.505 17.819 1.00 52.19 81 ARG A N 1
ATOM 667 C CA . ARG A 1 81 ? -2.238 0.462 18.775 1.00 52.19 81 ARG A CA 1
ATOM 668 C C . ARG A 1 81 ? -0.711 0.526 18.708 1.00 52.19 81 ARG A C 1
ATOM 670 O O . ARG A 1 81 ? -0.151 1.597 18.930 1.00 52.19 81 ARG A O 1
ATOM 677 N N . ALA A 1 82 ? -0.035 -0.569 18.357 1.00 49.97 82 ALA A N 1
ATOM 678 C CA . ALA A 1 82 ? 1.423 -0.610 18.212 1.00 49.97 82 ALA A CA 1
ATOM 679 C C . ALA A 1 82 ? 1.925 0.147 16.965 1.00 49.97 82 ALA A C 1
ATOM 681 O O . ALA A 1 82 ? 3.090 0.531 16.898 1.00 49.97 82 ALA A O 1
ATOM 682 N N . LEU A 1 83 ? 1.043 0.412 15.996 1.00 53.34 83 LEU A N 1
ATOM 683 C CA . LEU A 1 83 ? 1.366 1.082 14.734 1.00 53.34 83 LEU A CA 1
ATOM 684 C C . LEU A 1 83 ? 1.654 2.592 14.887 1.00 53.34 83 LEU A C 1
ATOM 686 O O . LEU A 1 83 ? 2.305 3.187 14.033 1.00 53.34 83 LEU A O 1
ATOM 690 N N . LEU A 1 84 ? 1.195 3.214 15.980 1.00 46.12 84 LEU A N 1
ATOM 691 C CA . LEU A 1 84 ? 1.392 4.646 16.251 1.00 46.12 84 LEU A CA 1
ATOM 692 C C . LEU A 1 84 ? 2.737 4.962 16.925 1.00 46.12 84 LEU A C 1
ATOM 694 O O . LEU A 1 84 ? 3.132 6.125 16.989 1.00 46.12 84 LEU A O 1
ATOM 698 N N . ILE A 1 85 ? 3.462 3.951 17.414 1.00 42.12 85 ILE A N 1
ATOM 699 C CA . ILE A 1 85 ? 4.708 4.136 18.165 1.00 42.12 85 ILE A CA 1
ATOM 700 C C . ILE A 1 85 ? 5.886 3.610 17.331 1.00 42.12 85 ILE A C 1
ATOM 702 O O . ILE A 1 85 ? 6.424 2.534 17.568 1.00 42.12 85 ILE A O 1
ATOM 706 N N . GLY A 1 86 ? 6.303 4.403 16.339 1.00 43.19 86 GLY A N 1
ATOM 707 C CA . GLY A 1 86 ? 7.714 4.459 15.937 1.00 43.19 86 GLY A CA 1
ATOM 708 C C . GLY A 1 86 ? 8.238 3.456 14.903 1.00 43.19 86 GLY A C 1
ATOM 709 O O . GLY A 1 86 ? 9.378 3.020 15.042 1.00 43.19 86 GLY A O 1
ATOM 710 N N . THR A 1 87 ? 7.501 3.140 13.832 1.00 45.47 87 THR A N 1
ATOM 711 C CA . THR A 1 87 ? 8.123 2.496 12.653 1.00 45.47 87 THR A CA 1
ATOM 712 C C . THR A 1 87 ? 8.005 3.394 11.415 1.00 45.47 87 THR A C 1
ATOM 714 O O . THR A 1 87 ? 6.905 3.846 11.108 1.00 45.47 87 THR A O 1
ATOM 717 N N . PRO A 1 88 ? 9.115 3.710 10.714 1.00 46.31 88 PRO A N 1
ATOM 718 C CA . PRO A 1 88 ? 9.097 4.596 9.544 1.00 46.31 88 PRO A CA 1
ATOM 719 C C . PRO A 1 88 ? 8.401 3.986 8.318 1.00 46.31 88 PRO A C 1
ATOM 721 O O . PRO A 1 88 ? 8.112 4.708 7.371 1.00 46.31 88 PRO A O 1
ATOM 724 N N . ASN A 1 89 ? 8.093 2.691 8.358 1.00 51.41 89 ASN A N 1
ATOM 725 C CA . ASN A 1 89 ? 7.421 1.955 7.300 1.00 51.41 89 ASN A CA 1
ATOM 726 C C . ASN A 1 89 ? 6.226 1.214 7.916 1.00 51.41 89 ASN A C 1
ATOM 728 O O . ASN A 1 89 ? 6.377 0.349 8.781 1.00 51.41 89 ASN A O 1
ATOM 732 N N . ILE A 1 90 ? 5.021 1.600 7.506 1.00 54.28 90 ILE A N 1
ATOM 733 C CA . ILE A 1 90 ? 3.767 1.205 8.156 1.00 54.28 90 ILE A CA 1
ATOM 734 C C . ILE A 1 90 ? 3.446 -0.288 7.946 1.00 54.28 90 ILE A C 1
ATOM 736 O O . ILE A 1 90 ? 2.711 -0.859 8.751 1.00 54.28 90 ILE A O 1
ATOM 740 N N . CYS A 1 91 ? 4.018 -0.960 6.937 1.00 57.19 91 CYS A N 1
ATOM 741 C CA . CYS A 1 91 ? 3.782 -2.390 6.709 1.00 57.19 91 CYS A CA 1
ATOM 742 C C . CYS A 1 91 ? 4.997 -3.313 6.957 1.00 57.19 91 CYS A C 1
ATOM 744 O O . CYS A 1 91 ? 4.858 -4.536 6.875 1.00 57.19 91 CYS A O 1
ATOM 746 N N . THR A 1 92 ? 6.181 -2.805 7.329 1.00 50.81 92 THR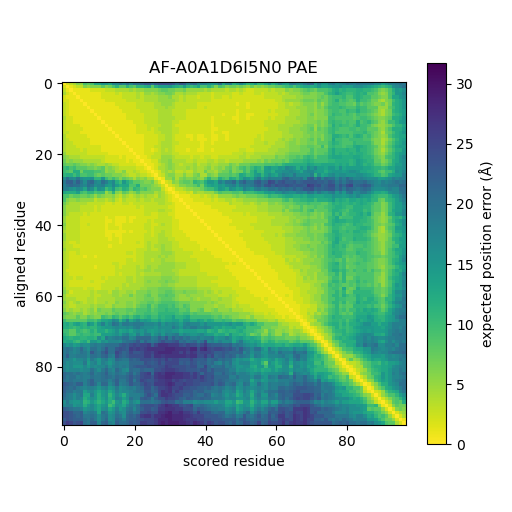 A N 1
ATOM 747 C CA . THR A 1 92 ? 7.434 -3.605 7.372 1.00 50.81 92 THR A CA 1
ATOM 748 C C . THR A 1 92 ? 7.618 -4.543 8.570 1.00 50.81 92 THR A C 1
ATOM 750 O O . THR A 1 92 ? 8.726 -5.007 8.819 1.00 50.81 92 THR A O 1
ATOM 753 N N . ARG A 1 93 ? 6.566 -4.910 9.307 1.00 46.09 93 ARG A N 1
ATOM 754 C CA . ARG A 1 93 ? 6.637 -6.046 10.254 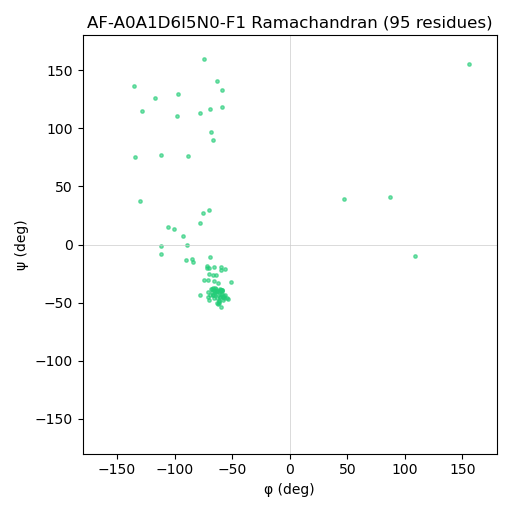1.00 46.09 93 ARG A CA 1
ATOM 755 C C . ARG A 1 93 ? 6.032 -7.344 9.721 1.00 46.09 93 ARG A C 1
ATOM 757 O O . ARG A 1 93 ? 5.857 -8.285 10.486 1.00 46.09 93 ARG A O 1
ATOM 764 N N . ARG A 1 94 ? 5.761 -7.440 8.414 1.00 42.81 94 ARG A N 1
ATOM 765 C CA . ARG A 1 94 ? 5.352 -8.708 7.784 1.00 42.81 94 ARG A CA 1
ATOM 766 C C . ARG A 1 94 ? 6.515 -9.569 7.261 1.00 42.81 94 ARG A C 1
ATOM 768 O O . ARG A 1 94 ? 6.248 -10.651 6.759 1.00 42.81 94 ARG A O 1
ATOM 775 N N . VAL A 1 95 ? 7.775 -9.131 7.397 1.00 39.28 95 VAL A N 1
ATOM 776 C CA . VAL A 1 95 ? 8.958 -9.833 6.835 1.00 39.28 95 VAL A CA 1
ATOM 777 C C . VAL A 1 95 ? 10.080 -10.051 7.866 1.00 39.28 95 VAL A C 1
ATOM 779 O O . VAL A 1 95 ? 11.262 -9.950 7.558 1.00 39.28 95 VAL A O 1
ATOM 782 N N . GLN A 1 96 ? 9.728 -10.341 9.120 1.00 30.95 96 GLN A N 1
ATOM 783 C CA . GLN A 1 96 ? 10.643 -11.001 10.061 1.00 30.95 96 GLN A CA 1
ATOM 784 C C . GLN A 1 96 ? 9.880 -12.111 10.787 1.00 30.95 96 GLN A C 1
ATOM 786 O O . GLN A 1 96 ? 9.454 -11.952 11.930 1.00 30.95 96 GLN A O 1
ATOM 791 N N . ALA A 1 97 ? 9.661 -13.210 10.070 1.00 29.70 97 ALA A N 1
ATOM 792 C CA . ALA A 1 97 ? 9.409 -14.536 10.616 1.00 29.70 97 ALA A CA 1
ATOM 793 C C . ALA A 1 97 ? 10.302 -15.514 9.850 1.00 29.70 97 ALA A C 1
ATOM 795 O O . ALA A 1 97 ? 10.397 -15.342 8.611 1.00 29.70 97 ALA A O 1
#

Organism: Zea mays (NCBI:txid4577)

InterPro domains:
  IPR007145 Microtubule-associated protein, MAP65/Ase1/PRC1 [PTHR19321] (1-76)

Sequence (97 aa):
MDRINRWIAACDEEAWLEEYNQDPKRYSAGRGAHINLKRAEKARILVRKIPSMVDDLINRTFAWENARNKPFLYDGPLDLRALLIGTPNICTRRVQA

Foldseek 3Di:
DVLVVLLVVLLVLVVVLVVLVPDPCLPPPDPCSVVSVVSNVVSVVSQVCNVVSLVVVVVVQVVVCVVVVHHDDDPDPPPSVVQVPDDPRSNPVVPDD

Secondary structure (DSSP, 8-state):
-HHHHHHHHHHHHHHHHHHHHH-TTTT--STTHHHHHHHHHHHHHHHTTHHHHHHHHHHHHHHHHHHHTS----SSS--TTGGGSS-SSTTTTSS--